Protein AF-A0A710Y2N8-F1 (afdb_monomer_lite)

pLDDT: mean 78.69, std 20.75, range [35.25, 97.56]

Organism: Salmonella typhimurium (NCBI:txid90371)

InterPro domains:
  IPR018330 RecT family [PF03837] (53-122)

Secondary structure (DSSP, 8-state):
----------------------------------HHHHTT-HHHHHHHHHHHHHHHH-SSSS-TTTTT-HHHHHHHHHHHHHHT--HHHHHHTEEEETTEEEE-HHHHHHHHHHSTT-SS---

Foldseek 3Di:
DDDDDDDDDDDDDDPPPPPPPPPPPPPPPPPLPQLVNLVVDPVSVVVLLVVLVVQLCDDPLADPVSNVPSPVLSVLSSVCSNLVHDSSVQRSQWDDDPNDIDGHPVVVQVSVVSDPPDDDHDD

Radius of gyration: 25.94 Å; chains: 1; bounding box: 36×84×41 Å

Sequence (123 aa):
MCAALKRCAYRHKGKIMENTNIVTTEQQAPNTISASNAIFNVQALGQLTAFANLMADSQVTVPAHLAGKPADCMAIVMQAMQWGMNPYAVAQKTHLVNGVLGYEAQLVNAVIASSSAIHGRFH

Structure (mmCIF, N/CA/C/O backbone):
data_AF-A0A710Y2N8-F1
#
_entry.id   AF-A0A710Y2N8-F1
#
loop_
_atom_site.group_PDB
_atom_site.id
_atom_site.type_symbol
_atom_site.label_atom_id
_atom_site.label_alt_id
_atom_site.label_comp_id
_atom_site.label_asym_id
_atom_site.label_entity_id
_atom_site.label_seq_id
_atom_site.pdbx_PDB_ins_code
_atom_site.Cartn_x
_atom_site.Cartn_y
_atom_site.Cartn_z
_atom_site.occupancy
_atom_site.B_iso_or_equiv
_atom_site.auth_seq_id
_atom_site.auth_comp_id
_atom_site.auth_asym_id
_atom_site.auth_atom_id
_atom_site.pdbx_PDB_model_num
ATOM 1 N N . MET A 1 1 ? -5.966 63.387 -23.213 1.00 36.03 1 MET A N 1
ATOM 2 C CA . MET A 1 1 ? -6.067 64.340 -22.081 1.00 36.03 1 MET A CA 1
ATOM 3 C C . MET A 1 1 ? -7.499 64.275 -21.564 1.00 36.03 1 MET A C 1
ATOM 5 O O . MET A 1 1 ? -8.399 64.639 -22.295 1.00 36.03 1 MET A O 1
ATOM 9 N N . CYS A 1 2 ? -7.772 63.473 -20.536 1.00 43.16 2 CYS A N 1
ATOM 10 C CA . CYS A 1 2 ? -7.661 63.809 -19.109 1.00 43.16 2 CYS A CA 1
ATOM 11 C C . CYS A 1 2 ? -8.789 64.745 -18.643 1.00 43.16 2 CYS A C 1
ATOM 13 O O . CYS A 1 2 ? -8.696 65.951 -18.841 1.00 43.16 2 CYS A O 1
ATOM 15 N N . ALA A 1 3 ? -9.811 64.178 -17.992 1.00 39.78 3 ALA A N 1
ATOM 16 C CA . ALA A 1 3 ? -10.635 64.876 -17.010 1.00 39.78 3 ALA A CA 1
ATOM 17 C C . ALA A 1 3 ? -11.416 63.884 -16.129 1.00 39.78 3 ALA A C 1
ATOM 19 O O . ALA A 1 3 ? -12.088 62.989 -16.623 1.00 39.78 3 ALA A O 1
ATOM 20 N N . ALA A 1 4 ? -11.367 64.164 -14.826 1.00 43.16 4 ALA A N 1
ATOM 21 C CA . ALA A 1 4 ? -12.443 63.964 -13.862 1.00 43.16 4 ALA A CA 1
ATOM 22 C C . ALA A 1 4 ? -12.824 62.532 -13.453 1.00 43.16 4 ALA A C 1
ATOM 24 O O . ALA A 1 4 ? -13.741 61.951 -14.007 1.00 43.16 4 ALA A O 1
ATOM 25 N N . LEU A 1 5 ? -12.254 62.073 -12.331 1.00 49.41 5 LEU A N 1
ATOM 26 C CA . LEU A 1 5 ? -13.016 61.447 -11.238 1.00 49.41 5 LEU A CA 1
ATOM 27 C C . LEU A 1 5 ? -12.262 61.645 -9.907 1.00 49.41 5 LEU A C 1
ATOM 29 O O . LEU A 1 5 ? -11.669 60.743 -9.325 1.00 49.41 5 LEU A O 1
ATOM 33 N N . LYS A 1 6 ? -12.288 62.893 -9.421 1.00 46.78 6 LYS A N 1
ATOM 34 C CA . LYS A 1 6 ? -12.141 63.201 -7.993 1.00 46.78 6 LYS A CA 1
ATOM 35 C C . LYS A 1 6 ? -13.416 62.754 -7.268 1.00 46.78 6 LYS A C 1
ATOM 37 O O . LYS A 1 6 ? -14.480 63.289 -7.560 1.00 46.78 6 LYS A O 1
ATOM 42 N N . ARG A 1 7 ? -13.278 61.871 -6.282 1.00 43.66 7 ARG A N 1
ATOM 43 C CA . ARG A 1 7 ? -14.059 61.780 -5.027 1.00 43.66 7 ARG A CA 1
ATOM 44 C C . ARG A 1 7 ? -13.221 60.882 -4.112 1.00 43.66 7 ARG A C 1
ATOM 46 O O . ARG A 1 7 ? -13.131 59.688 -4.331 1.00 43.66 7 ARG A O 1
ATOM 53 N N . CYS A 1 8 ? -12.320 61.429 -3.304 1.00 35.25 8 CYS A N 1
ATOM 54 C CA . CYS A 1 8 ? -12.615 62.097 -2.039 1.00 35.25 8 CYS A CA 1
ATOM 55 C C . CYS A 1 8 ? -13.465 61.210 -1.107 1.00 35.25 8 CYS A C 1
ATOM 57 O O . CYS A 1 8 ? -14.667 61.075 -1.305 1.00 35.25 8 CYS A O 1
ATOM 59 N N . ALA A 1 9 ? -12.788 60.683 -0.082 1.00 50.28 9 ALA A N 1
ATOM 60 C CA . ALA A 1 9 ? -13.307 60.349 1.243 1.00 50.28 9 ALA A CA 1
ATOM 61 C C . ALA A 1 9 ? -14.280 59.159 1.397 1.00 50.28 9 ALA A C 1
ATOM 63 O O . ALA A 1 9 ? -15.484 59.336 1.534 1.00 50.28 9 ALA A O 1
ATOM 64 N N . TYR A 1 10 ? -13.718 57.969 1.643 1.00 38.16 10 TYR A N 1
ATOM 65 C CA . TYR A 1 10 ? -14.169 57.179 2.796 1.00 38.16 10 TYR A CA 1
ATOM 66 C C . TYR A 1 10 ? -12.963 56.841 3.673 1.00 38.16 10 TYR A C 1
ATOM 68 O O . TYR A 1 10 ? -12.218 55.887 3.468 1.00 38.16 10 TYR A O 1
ATOM 76 N N . ARG A 1 11 ? -12.727 57.743 4.622 1.00 43.41 11 ARG A N 1
ATOM 77 C CA . ARG A 1 11 ? -11.765 57.633 5.709 1.00 43.41 11 ARG A CA 1
ATOM 78 C C . ARG A 1 11 ? -12.468 56.901 6.842 1.00 43.41 11 ARG A C 1
ATOM 80 O O . ARG A 1 11 ? -13.295 57.507 7.506 1.00 43.41 11 ARG A O 1
ATOM 87 N N . HIS A 1 12 ? -12.093 55.655 7.110 1.00 42.66 12 HIS A N 1
ATOM 88 C CA . HIS A 1 12 ? -12.227 55.099 8.451 1.00 42.66 12 HIS A CA 1
ATOM 89 C C . HIS A 1 12 ? -11.002 54.260 8.802 1.00 42.66 12 HIS A C 1
ATOM 91 O O . HIS A 1 12 ? -10.621 53.320 8.117 1.00 42.66 12 HIS A O 1
ATOM 97 N N . LYS A 1 13 ? -10.363 54.712 9.879 1.00 51.78 13 LYS A N 1
ATOM 98 C CA . LYS A 1 13 ? -9.213 54.140 10.561 1.00 51.78 13 LYS A CA 1
ATOM 99 C C . LYS A 1 13 ? -9.359 52.628 10.766 1.00 51.78 13 LYS A C 1
ATOM 101 O O . LYS A 1 13 ? -10.235 52.199 11.507 1.00 51.78 13 LYS A O 1
ATOM 106 N N . GLY A 1 14 ? -8.416 51.867 10.229 1.00 37.41 14 GLY A N 1
ATOM 107 C CA . GLY A 1 14 ? -8.074 50.531 10.698 1.00 37.41 14 GLY A CA 1
ATOM 108 C C . GLY A 1 14 ? -6.569 50.500 10.907 1.00 37.41 14 GLY A C 1
ATOM 109 O O . GLY A 1 14 ? -5.811 50.520 9.947 1.00 37.41 14 GLY A O 1
ATOM 110 N N . LYS A 1 15 ? -6.145 50.564 12.168 1.00 43.25 15 LYS A N 1
ATOM 111 C CA . LYS A 1 15 ? -4.759 50.400 12.608 1.00 43.25 15 LYS A CA 1
ATOM 112 C C . LYS A 1 15 ? -4.237 49.083 12.023 1.00 43.25 15 LYS A C 1
ATOM 114 O O . LYS A 1 15 ? -4.733 48.027 12.404 1.00 43.25 15 LYS A O 1
ATOM 119 N N . ILE A 1 16 ? -3.286 49.149 11.094 1.00 46.03 16 ILE A N 1
ATOM 120 C CA . ILE A 1 16 ? -2.545 47.968 10.646 1.00 46.03 16 ILE A CA 1
ATOM 121 C C . ILE A 1 16 ? -1.718 47.538 11.857 1.00 46.03 16 ILE A C 1
ATOM 123 O O . ILE A 1 16 ? -0.724 48.166 12.209 1.00 46.03 16 ILE A O 1
ATOM 127 N N . MET A 1 17 ? -2.224 46.552 12.592 1.00 50.31 17 MET A N 1
ATOM 128 C CA . MET A 1 17 ? -1.401 45.747 13.477 1.00 50.31 17 MET A CA 1
ATOM 129 C C . MET A 1 17 ? -0.568 44.877 12.547 1.00 50.31 17 MET A C 1
ATOM 131 O O . MET A 1 17 ? -1.050 43.868 12.038 1.00 50.31 17 MET A O 1
ATOM 135 N N . GLU A 1 18 ? 0.653 45.311 12.271 1.00 52.47 18 GLU A N 1
ATOM 136 C CA . GLU A 1 18 ? 1.663 44.444 11.689 1.00 52.47 18 GLU A CA 1
ATOM 137 C C . GLU A 1 18 ? 2.025 43.440 12.786 1.00 52.47 18 GLU A C 1
ATOM 139 O O . GLU A 1 18 ? 2.797 43.723 13.699 1.00 52.47 18 GLU A O 1
ATOM 144 N N . ASN A 1 19 ? 1.316 42.309 12.798 1.00 58.53 19 ASN A N 1
ATOM 145 C CA . ASN A 1 19 ? 1.641 41.222 13.699 1.00 58.53 19 ASN A CA 1
ATOM 146 C C . ASN A 1 19 ? 2.844 40.499 13.106 1.00 58.53 19 ASN A C 1
ATOM 148 O O . ASN A 1 19 ? 2.705 39.615 12.259 1.00 58.53 19 ASN A O 1
ATOM 152 N N . THR A 1 20 ? 4.023 40.920 13.544 1.00 58.78 20 THR A N 1
ATOM 153 C CA . THR A 1 20 ? 5.300 40.263 13.296 1.00 58.78 20 THR A CA 1
ATOM 154 C C . THR A 1 20 ? 5.343 38.939 14.061 1.00 58.78 20 THR A C 1
ATOM 156 O O . THR A 1 20 ? 6.114 38.766 14.998 1.00 58.78 20 THR A O 1
ATOM 159 N N . ASN A 1 21 ? 4.509 37.979 13.660 1.00 51.88 21 ASN A N 1
ATOM 160 C CA . ASN A 1 21 ? 4.736 36.577 13.970 1.00 51.88 21 ASN A CA 1
ATOM 161 C C . ASN A 1 21 ? 5.749 36.057 12.956 1.00 51.88 21 ASN A C 1
ATOM 163 O O . ASN A 1 21 ? 5.410 35.443 11.945 1.00 51.88 21 ASN A O 1
ATOM 167 N N . ILE A 1 22 ? 7.018 36.335 13.253 1.00 55.34 22 ILE A N 1
ATOM 168 C CA . ILE A 1 22 ? 8.130 35.520 12.782 1.00 55.34 22 ILE A CA 1
ATOM 169 C C . ILE A 1 22 ? 7.908 34.149 13.420 1.00 55.34 22 ILE A C 1
ATOM 171 O O . ILE A 1 22 ? 8.365 33.867 14.525 1.00 55.34 22 ILE A O 1
ATOM 175 N N . VAL A 1 23 ? 7.131 33.302 12.747 1.00 56.75 23 VAL A N 1
ATOM 176 C CA . VAL A 1 23 ? 7.271 31.867 12.929 1.00 56.75 23 VAL A CA 1
ATOM 177 C C . VAL A 1 23 ? 8.601 31.559 12.273 1.00 56.75 23 VAL A C 1
ATOM 179 O O . VAL A 1 23 ? 8.704 31.500 11.049 1.00 56.75 23 VAL A O 1
ATOM 182 N N . THR A 1 24 ? 9.636 31.435 13.096 1.00 49.62 24 THR A N 1
ATOM 183 C CA . THR A 1 24 ? 10.850 30.721 12.732 1.00 49.62 24 THR A CA 1
ATOM 184 C C . THR A 1 24 ? 10.418 29.294 12.427 1.00 49.62 24 THR A C 1
ATOM 186 O O . THR A 1 24 ? 10.458 28.414 13.281 1.00 49.62 24 THR A O 1
ATOM 189 N N . THR A 1 25 ? 9.926 29.056 11.214 1.00 50.81 25 THR A N 1
ATOM 190 C CA . THR A 1 25 ? 10.021 27.734 10.630 1.00 50.81 25 THR A CA 1
ATOM 191 C C . THR A 1 25 ? 11.511 27.542 10.448 1.00 50.81 25 THR A C 1
ATOM 193 O O . THR A 1 25 ? 12.095 28.018 9.473 1.00 50.81 25 THR A O 1
ATOM 196 N N . GLU A 1 26 ? 12.146 26.901 11.427 1.00 51.97 26 GLU A N 1
ATOM 197 C CA . GLU A 1 26 ? 13.294 26.076 11.112 1.00 51.97 26 GLU A CA 1
ATOM 198 C C . GLU A 1 26 ? 12.879 25.294 9.874 1.00 51.97 26 GLU A C 1
ATOM 200 O O . GLU A 1 26 ? 11.888 24.557 9.870 1.00 51.97 26 GLU A O 1
ATOM 205 N N . GLN A 1 27 ? 13.555 25.593 8.774 1.00 48.62 27 GLN A N 1
ATOM 206 C CA . GLN A 1 27 ? 13.437 24.858 7.541 1.00 48.62 27 GLN A CA 1
ATOM 207 C C . GLN A 1 27 ? 14.044 23.492 7.835 1.00 48.62 27 GLN A C 1
ATOM 209 O O . GLN A 1 27 ? 15.195 23.221 7.506 1.00 48.62 27 GLN A O 1
ATOM 214 N N . GLN A 1 28 ? 13.281 22.656 8.542 1.00 45.81 28 GLN A N 1
ATOM 215 C CA . GLN A 1 28 ? 13.551 21.246 8.664 1.00 45.81 28 GLN A CA 1
ATOM 216 C C . GLN A 1 28 ? 13.457 20.751 7.226 1.00 45.81 28 GLN A C 1
ATOM 218 O O . GLN A 1 28 ? 12.364 20.590 6.675 1.00 45.81 28 GLN A O 1
ATOM 223 N N . ALA A 1 29 ? 14.622 20.624 6.585 1.00 40.62 29 ALA A N 1
ATOM 224 C CA . ALA A 1 29 ? 14.771 19.925 5.322 1.00 40.62 29 ALA A CA 1
ATOM 225 C C . ALA A 1 29 ? 13.901 18.666 5.397 1.00 40.62 29 ALA A C 1
ATOM 227 O O . ALA A 1 29 ? 13.847 18.076 6.481 1.00 40.62 29 ALA A O 1
ATOM 228 N N . PRO A 1 30 ? 13.183 18.281 4.326 1.00 45.31 30 PRO A N 1
ATOM 229 C CA . PRO A 1 30 ? 12.314 17.116 4.369 1.00 45.31 30 PRO A CA 1
ATOM 230 C C . PRO A 1 30 ? 13.124 15.964 4.953 1.00 45.31 30 PRO A C 1
ATOM 232 O O . PRO A 1 30 ? 14.066 15.495 4.317 1.00 45.31 30 PRO A O 1
ATOM 235 N N . ASN A 1 31 ? 12.823 15.593 6.204 1.00 54.62 31 ASN A N 1
ATOM 236 C CA . ASN A 1 31 ? 13.466 14.470 6.855 1.00 54.62 31 ASN A CA 1
ATOM 237 C C . ASN A 1 31 ? 13.044 13.300 5.978 1.00 54.62 31 ASN A C 1
ATOM 239 O O . ASN A 1 31 ? 11.889 12.878 6.026 1.00 54.62 31 ASN A O 1
ATOM 243 N N . THR A 1 32 ? 13.922 12.845 5.093 1.00 56.19 32 THR A N 1
ATOM 244 C CA . THR A 1 32 ? 13.712 11.620 4.345 1.00 56.19 32 THR A CA 1
ATOM 245 C C . THR A 1 32 ? 13.720 10.522 5.393 1.00 56.19 32 THR A C 1
ATOM 247 O O . THR A 1 32 ? 14.766 10.048 5.832 1.00 56.19 32 THR A O 1
ATOM 250 N N . ILE A 1 33 ? 12.529 10.200 5.903 1.00 62.09 33 ILE A N 1
ATOM 251 C CA . ILE A 1 33 ? 12.341 9.134 6.872 1.00 62.09 33 ILE A CA 1
ATOM 252 C C . ILE A 1 33 ? 12.608 7.839 6.107 1.00 62.09 33 ILE A C 1
ATOM 254 O O . ILE A 1 33 ? 11.715 7.259 5.496 1.00 62.09 33 ILE A O 1
ATOM 258 N N . SER A 1 34 ? 13.864 7.401 6.097 1.00 65.81 34 SER A N 1
ATOM 259 C CA . SER A 1 34 ? 14.213 6.067 5.628 1.00 65.81 34 SER A CA 1
ATOM 260 C C . SER A 1 34 ? 13.551 5.051 6.553 1.00 65.81 34 SER A C 1
ATOM 262 O O . SER A 1 34 ? 13.638 5.192 7.776 1.00 65.81 34 SER A O 1
ATOM 264 N N . ALA A 1 35 ? 12.922 4.017 5.984 1.00 64.56 35 ALA A N 1
ATOM 265 C CA . ALA A 1 35 ? 12.254 2.952 6.743 1.00 64.56 35 ALA A CA 1
ATOM 266 C C . ALA A 1 35 ? 13.145 2.407 7.874 1.00 64.56 35 ALA A C 1
ATOM 268 O O . ALA A 1 35 ? 12.697 2.243 9.005 1.00 64.56 35 ALA A O 1
ATOM 269 N N . SER A 1 36 ? 14.440 2.237 7.589 1.00 65.25 36 SER A N 1
ATOM 270 C CA . SER A 1 36 ? 15.441 1.728 8.530 1.00 65.25 36 SER A CA 1
ATOM 271 C C . SER A 1 36 ? 15.681 2.641 9.741 1.00 65.25 36 SER A C 1
ATOM 273 O O . SER A 1 36 ? 15.929 2.140 10.829 1.00 65.25 36 SER A O 1
ATOM 275 N N . ASN A 1 37 ? 15.571 3.965 9.590 1.00 65.06 37 ASN A N 1
ATOM 276 C CA . ASN A 1 37 ? 15.766 4.923 10.689 1.00 65.06 37 ASN A CA 1
ATOM 277 C C . ASN A 1 37 ? 14.471 5.190 11.464 1.00 65.06 37 ASN A C 1
ATOM 279 O O . ASN A 1 37 ? 14.508 5.578 12.630 1.00 65.06 37 ASN A O 1
ATOM 283 N N . ALA A 1 38 ? 13.322 4.975 10.822 1.00 67.44 38 ALA A N 1
ATOM 284 C CA . ALA A 1 38 ? 12.016 5.207 11.421 1.00 67.44 38 ALA A CA 1
ATOM 285 C C . ALA A 1 38 ? 11.695 4.216 12.545 1.00 67.44 38 ALA A C 1
ATOM 287 O O . ALA A 1 38 ? 11.087 4.592 13.540 1.00 67.44 38 ALA A O 1
ATOM 288 N N . ILE A 1 39 ? 12.133 2.961 12.398 1.00 69.75 39 ILE A N 1
ATOM 289 C CA . ILE A 1 39 ? 11.862 1.882 13.361 1.00 69.75 39 ILE A CA 1
ATOM 290 C C . ILE A 1 39 ? 12.523 2.161 14.716 1.00 69.75 39 ILE A C 1
ATOM 292 O O . ILE A 1 39 ? 11.947 1.865 15.759 1.00 69.75 39 ILE A O 1
ATOM 296 N N . PHE A 1 40 ? 13.712 2.766 14.712 1.00 75.50 40 PHE A N 1
ATOM 297 C CA . PHE A 1 40 ? 14.473 3.058 15.931 1.00 75.50 40 PHE A CA 1
ATOM 298 C C . PHE A 1 40 ? 14.189 4.450 16.510 1.00 75.50 40 PHE A C 1
ATOM 300 O O . PHE A 1 40 ? 14.728 4.806 17.556 1.00 75.50 40 PHE A O 1
ATOM 307 N N . ASN A 1 41 ? 13.336 5.240 15.855 1.00 82.50 41 ASN A N 1
ATOM 308 C CA . ASN A 1 41 ? 12.951 6.569 16.304 1.00 82.50 41 ASN A CA 1
ATOM 309 C C . ASN A 1 41 ? 11.470 6.570 16.701 1.00 82.50 41 ASN A C 1
ATOM 311 O O . ASN A 1 41 ? 10.585 6.542 15.850 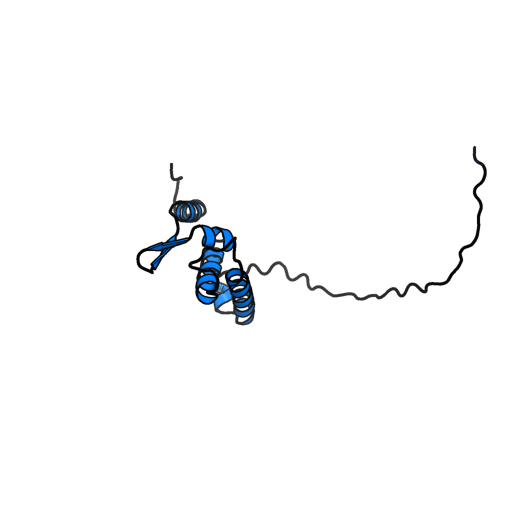1.00 82.50 41 ASN A O 1
ATOM 315 N N . VAL A 1 42 ? 11.201 6.664 18.006 1.00 81.00 42 VAL A N 1
ATOM 316 C CA . VAL A 1 42 ? 9.837 6.637 18.567 1.00 81.00 42 VAL A CA 1
ATOM 317 C C . VAL A 1 42 ? 8.940 7.729 17.971 1.00 81.00 42 VAL A C 1
ATOM 319 O O . VAL A 1 42 ? 7.762 7.486 17.718 1.00 81.00 42 VAL A O 1
ATOM 322 N N . GLN A 1 43 ? 9.491 8.911 17.683 1.00 85.94 43 GLN A N 1
ATOM 323 C CA . GLN A 1 43 ? 8.731 10.003 17.075 1.00 85.94 43 GLN A CA 1
ATOM 324 C C . GLN A 1 43 ? 8.346 9.679 15.629 1.00 85.94 43 GLN A C 1
ATOM 326 O O . GLN A 1 43 ? 7.204 9.900 15.226 1.00 85.94 43 GLN A O 1
ATOM 331 N N . ALA A 1 44 ? 9.277 9.125 14.850 1.00 84.00 44 ALA A N 1
ATOM 332 C CA . ALA A 1 44 ? 8.993 8.690 13.486 1.00 84.00 44 ALA A CA 1
ATOM 333 C C . ALA A 1 44 ? 7.972 7.543 13.476 1.00 84.00 44 ALA A C 1
ATOM 335 O O . ALA A 1 44 ? 7.018 7.577 12.700 1.00 84.00 44 ALA A O 1
ATOM 336 N N . LEU A 1 45 ? 8.110 6.580 14.389 1.00 87.88 45 LEU A N 1
ATOM 337 C CA . LEU A 1 45 ? 7.173 5.471 14.542 1.00 87.88 45 LEU A CA 1
ATOM 338 C C . LEU A 1 45 ? 5.751 5.950 14.873 1.00 87.88 45 LEU A C 1
ATOM 340 O O . LEU A 1 45 ? 4.786 5.410 14.332 1.00 87.88 45 LEU A O 1
ATOM 344 N N . GLY A 1 46 ? 5.606 6.990 15.700 1.00 91.62 46 GLY A N 1
ATOM 345 C CA . GLY A 1 46 ? 4.309 7.608 15.985 1.00 91.62 46 GLY A CA 1
ATOM 346 C C . GLY A 1 46 ? 3.645 8.196 14.735 1.00 91.62 46 GLY A C 1
ATOM 347 O O . GLY A 1 46 ? 2.460 7.962 14.500 1.00 91.62 46 GLY A O 1
ATOM 348 N N . GLN A 1 47 ? 4.414 8.887 13.886 1.00 91.31 47 GLN A N 1
ATOM 349 C CA . GLN A 1 47 ? 3.908 9.427 12.615 1.00 91.31 47 GLN A CA 1
ATOM 350 C C . GLN A 1 47 ? 3.499 8.313 11.644 1.00 91.31 47 GLN A C 1
ATOM 352 O O . GLN A 1 47 ? 2.443 8.393 11.017 1.00 91.31 47 GLN A O 1
ATOM 357 N N . LEU A 1 48 ? 4.298 7.245 11.557 1.00 91.44 48 LEU A N 1
ATOM 358 C CA . LEU A 1 48 ? 3.968 6.086 10.728 1.00 91.44 48 LEU A CA 1
ATOM 359 C C . LEU A 1 48 ? 2.712 5.366 11.222 1.00 91.44 48 LEU A C 1
ATOM 361 O O . LEU A 1 48 ? 1.870 4.987 10.414 1.00 91.44 48 LEU A O 1
ATOM 365 N N . THR A 1 49 ? 2.544 5.249 12.538 1.00 93.94 49 THR A N 1
ATOM 366 C CA . THR A 1 49 ? 1.343 4.659 13.143 1.00 93.94 49 THR A CA 1
ATOM 367 C C . THR A 1 49 ? 0.098 5.490 12.820 1.00 93.94 49 THR A C 1
ATOM 369 O O . THR A 1 49 ? -0.923 4.938 12.417 1.00 93.94 49 THR A O 1
ATOM 372 N N . ALA A 1 50 ? 0.176 6.822 12.926 1.00 95.56 50 ALA A N 1
ATOM 373 C CA . ALA A 1 50 ? -0.927 7.707 12.547 1.00 95.56 50 ALA A CA 1
ATOM 374 C C . ALA A 1 50 ? -1.279 7.583 11.055 1.00 95.56 50 ALA A C 1
ATOM 376 O O . ALA A 1 50 ? -2.454 7.509 10.695 1.00 95.56 50 ALA A O 1
ATOM 377 N N . PHE A 1 51 ? -0.267 7.501 10.191 1.00 95.25 51 PHE A N 1
ATOM 378 C CA . PHE A 1 51 ? -0.468 7.304 8.760 1.00 95.25 51 PHE A CA 1
ATOM 379 C C . PHE A 1 51 ? -1.086 5.933 8.435 1.00 95.25 51 PHE A C 1
ATOM 381 O O . PHE A 1 51 ? -1.978 5.845 7.594 1.00 95.25 51 PHE A O 1
ATOM 388 N N . ALA A 1 52 ? -0.671 4.870 9.125 1.00 97.00 52 ALA A N 1
ATOM 389 C CA . ALA A 1 52 ? -1.248 3.538 8.972 1.00 97.00 52 ALA A CA 1
ATOM 390 C C . ALA A 1 52 ? -2.724 3.479 9.402 1.00 97.00 52 ALA A C 1
ATOM 392 O O . ALA A 1 52 ? -3.526 2.837 8.724 1.00 97.00 52 ALA A O 1
ATOM 393 N N . ASN A 1 53 ? -3.096 4.187 10.475 1.00 97.31 53 ASN A N 1
ATOM 394 C CA . ASN A 1 53 ? -4.497 4.344 10.880 1.00 97.31 53 ASN A CA 1
ATOM 395 C C . ASN A 1 53 ? -5.312 5.049 9.791 1.00 97.31 53 ASN A C 1
ATOM 397 O O . ASN A 1 53 ? -6.336 4.527 9.361 1.00 97.31 53 ASN A O 1
ATOM 401 N N . LEU A 1 54 ? -4.804 6.169 9.267 1.00 97.00 54 LEU A N 1
ATOM 402 C CA . LEU A 1 54 ? -5.448 6.885 8.164 1.00 97.00 54 LEU A CA 1
ATOM 403 C C . LEU A 1 54 ? -5.630 5.991 6.928 1.00 97.00 54 LEU A C 1
ATOM 405 O O . LEU A 1 54 ? -6.660 6.036 6.260 1.00 97.00 54 LEU A O 1
ATOM 409 N N . MET A 1 55 ? -4.628 5.170 6.620 1.00 97.25 55 MET A N 1
ATOM 410 C CA . MET A 1 55 ? -4.701 4.225 5.515 1.00 97.25 55 MET A CA 1
ATOM 411 C C . MET A 1 55 ? -5.767 3.147 5.765 1.00 97.25 55 MET A C 1
ATOM 413 O O . MET A 1 55 ? -6.517 2.822 4.849 1.00 97.25 55 MET A O 1
ATOM 417 N N . ALA A 1 56 ? -5.889 2.633 6.991 1.00 97.56 56 ALA A N 1
ATOM 418 C CA . ALA A 1 56 ? -6.932 1.674 7.358 1.00 97.56 56 ALA A CA 1
ATOM 419 C C . ALA A 1 56 ? -8.355 2.261 7.300 1.00 97.56 56 ALA A C 1
ATOM 421 O O . ALA A 1 56 ? -9.293 1.514 7.021 1.00 97.56 56 ALA A O 1
ATOM 422 N N . ASP A 1 57 ? -8.520 3.570 7.505 1.00 97.25 57 ASP A N 1
ATOM 423 C CA . ASP A 1 57 ? -9.817 4.249 7.382 1.00 97.25 57 ASP A CA 1
ATOM 424 C C . ASP A 1 57 ? -10.283 4.393 5.920 1.00 97.25 57 ASP A C 1
ATOM 426 O O . ASP A 1 57 ? -11.478 4.571 5.655 1.00 97.25 57 ASP A O 1
ATOM 430 N N . SER A 1 58 ? -9.368 4.288 4.948 1.00 93.44 58 SER A N 1
ATOM 431 C CA . SER A 1 58 ? -9.717 4.387 3.530 1.00 93.44 58 SER A CA 1
ATOM 432 C C . SER A 1 58 ? -10.570 3.205 3.067 1.00 93.44 58 SER A C 1
ATOM 434 O O . SER A 1 58 ? -10.188 2.046 3.203 1.00 93.44 58 SER A O 1
ATOM 436 N N . GLN A 1 59 ? 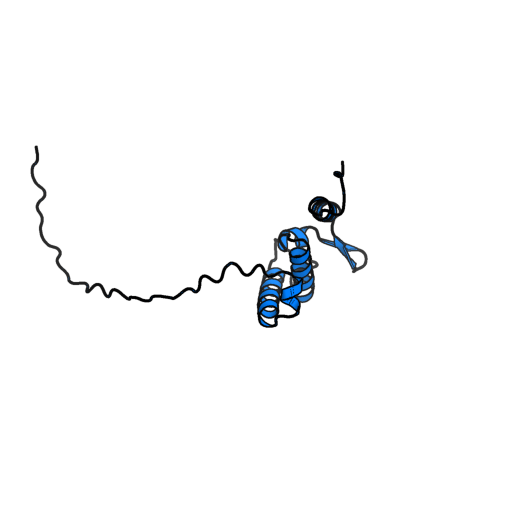-11.711 3.513 2.448 1.00 89.31 59 GLN A N 1
ATOM 437 C CA . GLN A 1 59 ? -12.677 2.512 1.979 1.00 89.31 59 GLN A CA 1
ATOM 438 C C . GLN A 1 59 ? -12.527 2.149 0.497 1.00 89.31 59 GLN A C 1
ATOM 440 O O . GLN A 1 59 ? -12.926 1.068 0.081 1.00 89.31 59 GLN A O 1
ATOM 445 N N . VAL A 1 60 ? -11.998 3.064 -0.320 1.00 93.00 60 VAL A N 1
ATOM 446 C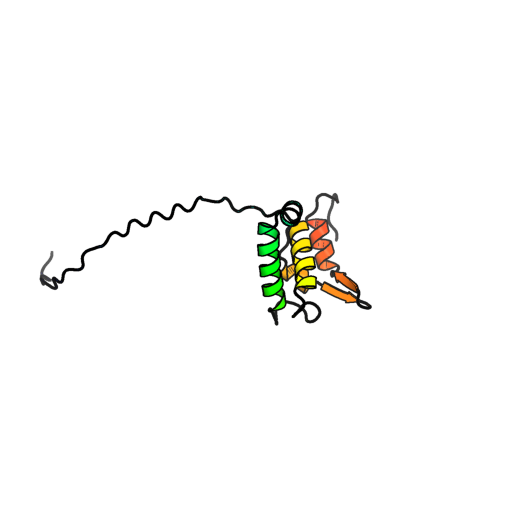 CA . VAL A 1 60 ? -11.976 2.903 -1.788 1.00 93.00 60 VAL A CA 1
ATOM 447 C C . VAL A 1 60 ? -10.571 2.631 -2.303 1.00 93.00 60 VAL A C 1
ATOM 449 O O . VAL A 1 60 ? -10.388 1.846 -3.229 1.00 93.00 60 VAL A O 1
ATOM 452 N N . THR A 1 61 ? -9.561 3.289 -1.731 1.00 93.75 61 THR A N 1
ATOM 453 C CA . THR A 1 61 ? -8.186 3.189 -2.239 1.00 93.75 61 THR A CA 1
ATOM 454 C C . THR A 1 61 ? -7.403 2.038 -1.623 1.00 93.75 61 THR A C 1
ATOM 456 O O . THR A 1 61 ? -6.346 1.701 -2.152 1.00 93.75 61 THR A O 1
ATOM 459 N N . VAL A 1 62 ? -7.905 1.447 -0.537 1.00 96.75 62 VAL A N 1
ATOM 460 C CA . VAL A 1 62 ? -7.290 0.335 0.192 1.00 96.75 62 VAL A CA 1
ATOM 461 C C . VAL A 1 62 ? -8.196 -0.891 0.064 1.00 96.75 62 VAL A C 1
ATOM 463 O O . VAL A 1 62 ? -9.410 -0.767 0.217 1.00 96.75 62 VAL A O 1
ATOM 466 N N . PRO A 1 63 ? -7.648 -2.074 -0.260 1.00 96.06 63 PRO A N 1
ATOM 467 C CA . PRO A 1 63 ? -8.456 -3.267 -0.472 1.00 96.06 63 PRO A CA 1
ATOM 468 C C . PRO A 1 63 ? -9.063 -3.794 0.836 1.00 96.06 63 PRO A C 1
ATOM 470 O O . PRO A 1 63 ? -8.532 -3.582 1.927 1.00 96.06 63 PRO A O 1
ATOM 473 N N . ALA A 1 64 ? -10.156 -4.553 0.717 1.00 95.56 64 ALA A N 1
ATOM 474 C CA . ALA A 1 64 ? -10.950 -5.033 1.851 1.00 95.56 64 ALA A CA 1
ATOM 475 C C . ALA A 1 64 ? -10.157 -5.859 2.880 1.00 95.56 64 ALA A C 1
ATOM 477 O O . ALA A 1 64 ? -10.508 -5.884 4.056 1.00 95.56 64 ALA A O 1
ATOM 478 N N . HIS A 1 65 ? -9.078 -6.534 2.469 1.00 95.44 65 HIS A N 1
ATOM 479 C CA . HIS A 1 65 ? -8.241 -7.292 3.399 1.00 95.44 65 HIS A CA 1
ATOM 480 C C . HIS A 1 65 ? -7.332 -6.424 4.276 1.00 95.44 65 HIS A C 1
ATOM 482 O O . HIS A 1 65 ? -6.817 -6.960 5.255 1.00 95.44 65 HIS A O 1
ATOM 488 N N . LEU A 1 66 ? -7.172 -5.134 3.961 1.00 96.81 66 LEU A N 1
ATOM 489 C CA . LEU A 1 66 ? -6.399 -4.144 4.725 1.00 96.81 66 LEU A CA 1
ATOM 490 C C . LEU A 1 6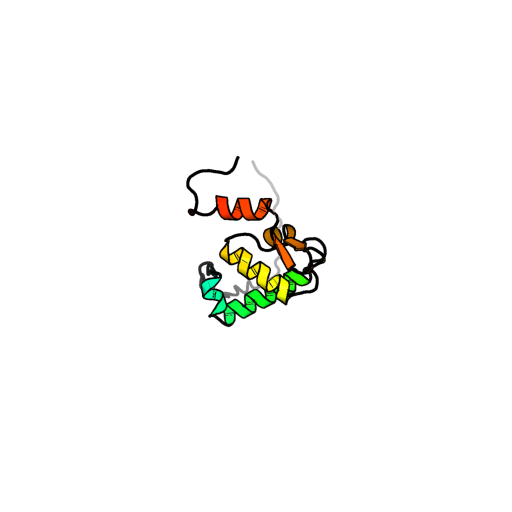6 ? -7.285 -3.070 5.386 1.00 96.81 66 LEU A C 1
ATOM 492 O O . LEU A 1 66 ? -6.902 -2.504 6.409 1.00 96.81 66 LEU A O 1
ATOM 496 N N . ALA A 1 67 ? -8.468 -2.790 4.832 1.00 96.62 67 ALA A N 1
ATOM 497 C CA . ALA A 1 67 ? -9.404 -1.818 5.397 1.00 96.62 67 ALA A CA 1
ATOM 498 C C . ALA A 1 67 ? -9.789 -2.183 6.845 1.00 96.62 67 ALA A C 1
ATOM 500 O O . ALA A 1 67 ? -10.096 -3.336 7.156 1.00 96.62 67 ALA A O 1
ATOM 501 N N . GLY A 1 68 ? -9.738 -1.201 7.747 1.00 96.75 68 GLY A N 1
ATOM 502 C CA . GLY A 1 68 ? -9.975 -1.387 9.181 1.00 96.75 68 GLY A CA 1
ATOM 503 C C . GLY A 1 68 ? -8.875 -2.151 9.931 1.00 96.75 68 GLY A C 1
ATOM 504 O O . GLY A 1 68 ? -9.056 -2.466 11.106 1.00 96.75 68 GLY A O 1
ATOM 505 N N . LYS A 1 69 ? -7.735 -2.455 9.290 1.00 96.75 69 LYS A N 1
ATOM 506 C CA . LYS A 1 69 ? -6.615 -3.194 9.895 1.00 96.75 69 LYS A CA 1
ATOM 507 C C . LYS A 1 69 ? -5.341 -2.345 9.933 1.00 96.75 69 LYS A C 1
ATOM 509 O O . LYS A 1 69 ? -4.443 -2.525 9.110 1.00 96.75 69 LYS A O 1
ATOM 514 N N . PRO A 1 70 ? -5.211 -1.430 10.908 1.00 96.88 70 PRO A N 1
ATOM 515 C CA . PRO A 1 70 ? -4.080 -0.504 10.970 1.00 96.88 70 PRO A CA 1
ATOM 516 C C . PRO A 1 70 ? -2.722 -1.197 11.119 1.00 96.88 70 PRO A C 1
ATOM 518 O O . PRO A 1 70 ? -1.735 -0.712 10.574 1.00 96.88 70 PRO A O 1
ATOM 521 N N . ALA A 1 71 ? -2.659 -2.348 11.795 1.00 95.56 71 ALA A N 1
ATOM 522 C CA . ALA A 1 71 ? -1.422 -3.119 11.924 1.00 95.56 71 ALA A CA 1
ATOM 523 C C . ALA A 1 71 ? -0.933 -3.674 10.571 1.00 95.56 71 ALA A C 1
ATOM 525 O O . ALA A 1 71 ? 0.248 -3.552 10.247 1.00 95.56 71 ALA A O 1
ATOM 526 N N . ASP A 1 72 ? -1.842 -4.210 9.752 1.00 96.31 72 ASP A N 1
ATOM 527 C CA . ASP A 1 72 ? -1.507 -4.714 8.415 1.00 96.31 72 ASP A CA 1
ATOM 528 C C . ASP A 1 72 ? -1.154 -3.553 7.469 1.00 96.31 72 ASP A C 1
ATOM 530 O O . ASP A 1 72 ? -0.178 -3.626 6.719 1.00 96.31 72 ASP A O 1
ATOM 534 N N . CYS A 1 73 ? -1.881 -2.431 7.553 1.00 96.94 73 CYS A N 1
ATOM 535 C CA . CYS A 1 73 ? -1.534 -1.202 6.834 1.00 96.94 73 CYS A CA 1
ATOM 536 C C . CYS A 1 73 ? -0.140 -0.690 7.220 1.00 96.94 73 CYS A C 1
ATOM 538 O O . CYS A 1 73 ? 0.620 -0.291 6.343 1.00 96.94 73 CYS A O 1
ATOM 540 N N . MET A 1 74 ? 0.235 -0.743 8.501 1.00 95.75 74 MET A N 1
ATOM 541 C CA . MET A 1 74 ? 1.564 -0.334 8.963 1.00 95.75 74 MET A CA 1
ATOM 542 C C . MET A 1 74 ? 2.671 -1.179 8.322 1.00 95.75 74 MET A C 1
ATOM 544 O O . MET A 1 74 ? 3.675 -0.629 7.865 1.00 95.75 74 MET A O 1
ATOM 548 N N . ALA A 1 75 ? 2.471 -2.495 8.207 1.00 94.81 75 ALA A N 1
ATOM 549 C CA . ALA A 1 75 ? 3.414 -3.371 7.513 1.00 94.81 75 ALA A CA 1
ATOM 550 C C . ALA A 1 75 ? 3.590 -2.964 6.038 1.00 94.81 75 ALA A C 1
ATOM 552 O O . ALA A 1 75 ? 4.719 -2.878 5.550 1.00 94.81 75 ALA A O 1
ATOM 553 N N . ILE A 1 76 ? 2.494 -2.630 5.345 1.00 96.38 76 ILE A N 1
ATOM 554 C CA . ILE A 1 76 ? 2.539 -2.129 3.964 1.00 96.38 76 ILE A CA 1
ATOM 555 C C . ILE A 1 76 ? 3.257 -0.784 3.861 1.00 96.38 76 ILE A C 1
ATOM 557 O O . ILE A 1 76 ? 4.067 -0.595 2.955 1.00 96.38 76 ILE A O 1
ATOM 561 N N . VAL A 1 77 ? 2.997 0.142 4.783 1.00 95.50 77 VAL A N 1
ATOM 562 C CA . VAL A 1 77 ? 3.653 1.456 4.813 1.00 95.50 77 VAL A CA 1
ATOM 563 C C . VAL A 1 77 ? 5.161 1.294 4.944 1.00 95.50 77 VAL A C 1
ATOM 565 O O . VAL A 1 77 ? 5.912 1.839 4.137 1.00 95.50 77 VAL A O 1
ATOM 568 N N . MET A 1 78 ? 5.608 0.489 5.906 1.00 93.31 78 MET A N 1
ATOM 569 C CA . MET A 1 78 ? 7.029 0.226 6.110 1.00 93.31 78 MET A CA 1
ATOM 570 C C . MET A 1 78 ? 7.668 -0.449 4.891 1.00 93.31 78 MET A C 1
ATOM 572 O O . MET A 1 78 ? 8.768 -0.067 4.484 1.00 93.31 78 MET A O 1
ATOM 576 N N . GLN A 1 79 ? 6.971 -1.402 4.266 1.00 94.44 79 GLN A N 1
ATOM 577 C CA . GLN A 1 79 ? 7.455 -2.069 3.059 1.00 94.44 79 GLN A CA 1
ATOM 578 C C . GLN A 1 79 ? 7.584 -1.097 1.880 1.00 94.44 79 GLN A C 1
ATOM 580 O O . GLN A 1 79 ? 8.603 -1.093 1.186 1.00 94.44 79 GLN A O 1
ATOM 585 N N . ALA A 1 80 ? 6.577 -0.249 1.673 1.00 94.56 80 ALA A N 1
ATOM 586 C CA . ALA A 1 80 ? 6.567 0.751 0.615 1.00 94.56 80 ALA A CA 1
ATOM 587 C C . ALA A 1 80 ? 7.704 1.760 0.793 1.00 94.56 80 ALA A C 1
ATOM 589 O O . ALA A 1 80 ? 8.410 2.060 -0.165 1.00 94.56 80 ALA A O 1
ATOM 590 N N . MET A 1 81 ? 7.949 2.211 2.026 1.00 92.12 81 MET A N 1
ATOM 591 C CA . MET A 1 81 ? 9.086 3.074 2.341 1.00 92.12 81 MET A CA 1
ATOM 592 C C . MET A 1 81 ? 10.423 2.397 2.036 1.00 92.12 81 MET A C 1
ATOM 594 O O . MET A 1 81 ? 11.324 3.043 1.508 1.00 92.12 81 MET A O 1
ATOM 598 N N . GLN A 1 82 ? 10.558 1.101 2.332 1.00 90.88 82 GLN A N 1
ATOM 599 C CA . GLN A 1 82 ? 11.780 0.354 2.036 1.00 90.88 82 GLN A CA 1
ATOM 600 C C . GLN A 1 82 ? 12.023 0.204 0.526 1.00 90.88 82 GLN A C 1
ATOM 602 O O . GLN A 1 82 ? 13.178 0.170 0.099 1.00 90.88 82 GLN A O 1
ATOM 607 N N . TRP A 1 83 ? 10.958 0.145 -0.276 1.00 92.88 83 TRP A N 1
ATOM 608 C CA . TRP A 1 83 ? 11.022 0.146 -1.742 1.00 92.88 83 TRP A CA 1
ATOM 609 C C . TRP A 1 83 ? 11.043 1.550 -2.363 1.00 92.88 83 TRP A C 1
ATOM 611 O O . TRP A 1 83 ? 11.176 1.669 -3.576 1.00 92.88 83 TRP A O 1
ATOM 621 N N . GLY A 1 84 ? 10.900 2.616 -1.570 1.00 91.44 84 GLY A N 1
ATOM 622 C CA . GLY A 1 84 ? 10.772 3.981 -2.087 1.00 91.44 84 GLY A CA 1
ATOM 623 C C . GLY A 1 84 ? 9.500 4.210 -2.916 1.00 91.44 84 GLY A C 1
ATOM 624 O O . GLY A 1 84 ? 9.492 5.048 -3.814 1.00 91.44 84 GLY A O 1
ATOM 625 N N . MET A 1 85 ? 8.430 3.461 -2.645 1.00 94.19 85 MET A N 1
ATOM 626 C CA . MET A 1 85 ? 7.162 3.507 -3.378 1.00 94.19 85 MET A CA 1
ATOM 627 C C . MET A 1 85 ? 6.036 4.147 -2.557 1.00 94.19 85 MET A C 1
ATOM 629 O O . MET A 1 85 ? 6.093 4.232 -1.332 1.00 94.19 85 MET A O 1
ATOM 633 N N . ASN A 1 86 ? 4.966 4.570 -3.240 1.00 94.75 86 ASN A N 1
ATOM 634 C CA . ASN A 1 86 ? 3.764 5.072 -2.578 1.00 94.75 86 ASN A CA 1
ATOM 635 C C . ASN A 1 86 ? 3.017 3.920 -1.861 1.00 94.75 86 ASN A C 1
ATOM 637 O O . ASN A 1 86 ? 2.674 2.931 -2.515 1.00 94.75 86 ASN A O 1
ATOM 641 N N . PRO A 1 87 ? 2.698 4.050 -0.560 1.00 95.75 87 PRO A N 1
ATOM 642 C CA . PRO A 1 87 ? 2.050 2.994 0.220 1.00 95.75 87 PRO A CA 1
ATOM 643 C C . PRO A 1 87 ? 0.652 2.613 -0.280 1.00 95.75 87 PRO A C 1
ATOM 645 O O . PRO A 1 87 ? 0.311 1.435 -0.260 1.00 95.75 87 PRO A O 1
ATOM 648 N N . TYR A 1 88 ? -0.132 3.556 -0.811 1.00 97.00 88 TYR A N 1
ATOM 649 C CA . TYR A 1 88 ? -1.432 3.238 -1.410 1.00 97.00 88 TYR A CA 1
ATOM 650 C C . TYR A 1 88 ? -1.280 2.441 -2.710 1.00 97.00 88 TYR A C 1
ATOM 652 O O . TYR A 1 88 ? -2.040 1.506 -2.946 1.00 97.00 88 TYR A O 1
ATOM 660 N N . ALA A 1 89 ? -0.275 2.760 -3.532 1.00 96.31 89 ALA A N 1
ATOM 661 C CA . ALA A 1 89 ? -0.011 2.019 -4.767 1.00 96.31 89 ALA A CA 1
ATOM 662 C C . ALA A 1 89 ? 0.455 0.582 -4.479 1.00 96.31 89 ALA A C 1
ATOM 664 O O . ALA A 1 89 ? 0.019 -0.355 -5.146 1.00 96.31 89 ALA A O 1
ATOM 665 N N . VAL A 1 90 ? 1.298 0.404 -3.456 1.00 97.12 90 VAL A N 1
ATOM 666 C CA . VAL A 1 90 ? 1.701 -0.920 -2.961 1.00 97.12 90 VAL A CA 1
ATOM 667 C C . VAL A 1 90 ? 0.479 -1.685 -2.452 1.00 97.12 90 VAL A C 1
ATOM 669 O O . VAL A 1 90 ? 0.259 -2.816 -2.875 1.00 97.12 90 VAL A O 1
ATOM 672 N N . ALA A 1 91 ? -0.356 -1.061 -1.614 1.00 97.31 91 ALA A N 1
ATOM 673 C CA . ALA A 1 91 ? -1.545 -1.685 -1.033 1.00 97.31 91 ALA A CA 1
ATOM 674 C C . ALA A 1 91 ? -2.538 -2.186 -2.087 1.00 97.31 91 ALA A C 1
ATOM 676 O O . ALA A 1 91 ? -3.029 -3.308 -1.985 1.00 97.31 91 ALA A O 1
ATOM 677 N N . GLN A 1 92 ? -2.801 -1.392 -3.126 1.00 96.94 92 GLN A N 1
ATOM 678 C CA . GLN A 1 92 ? -3.710 -1.758 -4.220 1.00 96.94 92 GLN A CA 1
ATOM 679 C C . GLN A 1 92 ? -3.253 -2.982 -5.013 1.00 96.94 92 GLN A C 1
ATOM 681 O O . GLN A 1 92 ? -4.057 -3.597 -5.704 1.00 96.94 92 GLN A O 1
ATOM 686 N N . LYS A 1 93 ? -1.970 -3.331 -4.912 1.00 97.31 93 LYS A N 1
ATOM 687 C CA . LYS A 1 93 ? -1.344 -4.467 -5.585 1.00 97.31 93 LYS A CA 1
ATOM 688 C C . LYS A 1 93 ? -1.045 -5.614 -4.624 1.00 97.31 93 LYS A C 1
ATOM 690 O O . LYS A 1 93 ? -0.148 -6.418 -4.876 1.00 97.31 93 LYS A O 1
ATOM 695 N N . THR A 1 94 ? -1.792 -5.692 -3.525 1.00 97.50 94 THR A N 1
ATOM 696 C CA . THR A 1 94 ? -1.759 -6.816 -2.586 1.00 97.50 94 THR A CA 1
ATOM 697 C C . THR A 1 94 ? -2.979 -7.708 -2.752 1.00 97.50 94 THR A C 1
ATOM 699 O O . THR A 1 94 ? -4.054 -7.257 -3.142 1.00 97.50 94 THR A O 1
ATOM 702 N N . HIS A 1 95 ? -2.824 -8.980 -2.413 1.00 96.25 95 HIS A N 1
ATOM 703 C CA . HIS A 1 95 ? -3.904 -9.959 -2.411 1.00 96.25 95 HIS A CA 1
ATOM 704 C C . HIS A 1 95 ? -3.673 -10.993 -1.304 1.00 96.25 95 HIS A C 1
ATOM 706 O O . HIS A 1 95 ? -2.564 -11.119 -0.786 1.00 96.25 95 HIS A O 1
ATOM 712 N N . LEU A 1 96 ? -4.718 -11.733 -0.930 1.00 96.25 96 LEU A N 1
ATOM 713 C CA . LEU A 1 96 ? -4.609 -12.850 0.007 1.00 96.25 96 LEU A CA 1
ATOM 714 C C . LEU A 1 96 ? -4.701 -14.184 -0.734 1.00 96.25 96 LEU A C 1
ATOM 716 O O . LEU A 1 96 ? -5.629 -14.401 -1.510 1.00 96.25 96 LEU A O 1
ATOM 720 N N . VAL A 1 97 ? -3.785 -15.102 -0.429 1.00 94.69 97 VAL A N 1
ATOM 721 C CA . VAL A 1 97 ? -3.839 -16.506 -0.858 1.00 94.69 97 VAL A CA 1
ATOM 722 C C . VAL A 1 97 ? -3.700 -17.374 0.381 1.00 94.69 97 VAL A C 1
ATOM 724 O O . VAL A 1 97 ? -2.691 -17.304 1.074 1.00 94.69 97 VAL A O 1
ATOM 727 N N . ASN A 1 98 ? -4.721 -18.175 0.696 1.00 93.88 98 ASN A N 1
ATOM 728 C CA . ASN A 1 98 ? -4.741 -19.030 1.892 1.00 93.88 98 ASN A CA 1
ATOM 729 C C . ASN A 1 98 ? -4.437 -18.272 3.203 1.00 93.88 98 ASN A C 1
ATOM 731 O O . ASN A 1 98 ? -3.768 -18.790 4.091 1.00 93.88 98 ASN A O 1
ATOM 735 N N . GLY A 1 99 ? -4.898 -17.020 3.309 1.00 90.94 99 GLY A N 1
ATOM 736 C CA . GLY A 1 99 ? -4.660 -16.162 4.477 1.00 90.94 99 GLY A CA 1
ATOM 737 C C . GLY A 1 99 ? -3.273 -15.514 4.533 1.00 90.94 99 GLY A C 1
ATOM 738 O O . GLY A 1 99 ? -3.005 -14.755 5.459 1.00 90.94 99 GLY A O 1
ATOM 739 N N . VAL A 1 100 ? -2.413 -15.760 3.544 1.00 93.81 100 VAL A N 1
ATOM 740 C CA . VAL A 1 100 ? -1.092 -15.135 3.42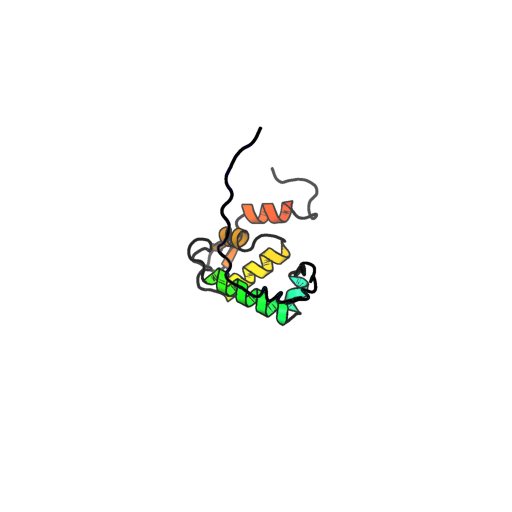9 1.00 93.81 100 VAL A CA 1
ATOM 741 C C . VAL A 1 100 ? -1.168 -13.943 2.483 1.00 93.81 100 VAL A C 1
ATOM 743 O O . VAL A 1 100 ? -1.751 -14.032 1.400 1.00 93.81 100 VAL A O 1
ATOM 746 N N . LEU A 1 101 ? -0.565 -12.829 2.894 1.00 95.00 101 LEU A N 1
ATOM 747 C CA . LEU A 1 101 ? -0.452 -11.623 2.084 1.00 95.00 101 LEU A CA 1
ATOM 748 C C . LEU A 1 101 ? 0.589 -11.813 0.977 1.00 95.00 101 LEU A C 1
ATOM 750 O O . LEU A 1 101 ? 1.750 -12.118 1.247 1.00 95.00 101 LEU A O 1
ATOM 754 N N . GLY A 1 102 ? 0.165 -11.612 -0.265 1.00 95.75 102 GLY A N 1
ATOM 755 C CA . GLY A 1 102 ? 1.007 -11.617 -1.454 1.00 95.75 102 GLY A CA 1
ATOM 756 C C . GLY A 1 102 ? 0.967 -10.276 -2.184 1.00 95.75 102 GLY A C 1
ATOM 757 O O . GLY A 1 102 ? 0.035 -9.486 -2.026 1.00 95.75 102 GLY A O 1
ATOM 758 N N . TYR A 1 103 ? 1.972 -10.042 -3.026 1.00 96.94 103 TYR A N 1
ATOM 759 C CA . TYR A 1 103 ? 2.056 -8.889 -3.923 1.00 96.94 103 TYR A CA 1
ATOM 760 C C . TYR A 1 103 ? 1.862 -9.338 -5.369 1.00 96.94 103 TYR A C 1
ATOM 762 O O . TYR A 1 103 ? 2.340 -10.399 -5.768 1.00 96.94 103 TYR A O 1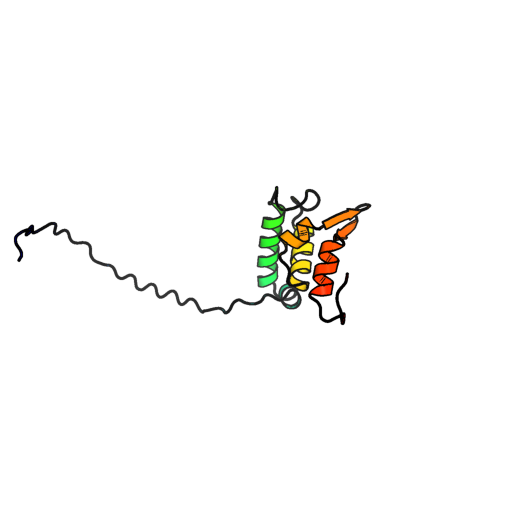
ATOM 770 N N . GLU A 1 104 ? 1.165 -8.540 -6.170 1.00 96.88 104 GLU A N 1
ATOM 771 C CA . GLU A 1 104 ? 1.020 -8.806 -7.598 1.00 96.88 104 GLU A CA 1
ATOM 772 C C . GLU A 1 104 ? 2.376 -8.759 -8.309 1.00 96.88 104 GLU A C 1
ATOM 774 O O . GLU A 1 104 ? 3.226 -7.911 -8.023 1.00 96.88 104 GLU A O 1
ATOM 779 N N . ALA A 1 105 ? 2.544 -9.615 -9.318 1.00 95.25 105 ALA A N 1
ATOM 780 C CA . ALA A 1 105 ? 3.764 -9.670 -10.121 1.00 95.25 105 ALA A CA 1
ATOM 781 C C . ALA A 1 105 ? 4.119 -8.314 -10.756 1.00 95.25 105 ALA A C 1
ATOM 783 O O . ALA A 1 105 ? 5.293 -7.981 -10.876 1.00 95.25 105 ALA A O 1
ATOM 784 N N . GLN A 1 106 ? 3.115 -7.505 -11.112 1.00 94.56 106 GLN A N 1
ATOM 785 C CA . GLN A 1 106 ? 3.319 -6.157 -11.652 1.00 94.56 106 GLN A CA 1
ATOM 786 C C . GLN A 1 106 ? 4.065 -5.250 -10.666 1.00 94.56 106 GLN A C 1
ATOM 788 O O . GLN A 1 106 ? 4.993 -4.544 -11.059 1.00 94.56 106 GLN A O 1
ATOM 793 N N . LEU A 1 107 ? 3.681 -5.289 -9.387 1.00 95.94 107 LEU A N 1
ATOM 794 C CA . LEU A 1 107 ? 4.342 -4.511 -8.345 1.00 95.94 107 LEU A CA 1
ATOM 795 C C . LEU A 1 107 ? 5.758 -5.028 -8.106 1.00 95.94 107 LEU A C 1
ATOM 797 O O . LEU A 1 107 ? 6.699 -4.242 -8.072 1.00 95.94 107 LEU A O 1
ATOM 801 N N . VAL A 1 108 ? 5.915 -6.347 -7.987 1.00 94.50 108 VAL A N 1
ATOM 802 C CA . VAL A 1 108 ? 7.227 -6.970 -7.767 1.00 94.50 108 VAL A CA 1
ATOM 803 C C . VAL A 1 108 ? 8.185 -6.642 -8.914 1.00 94.50 108 VAL A C 1
ATOM 805 O O . VAL A 1 108 ? 9.338 -6.295 -8.671 1.00 94.50 108 VAL A O 1
ATOM 808 N N . ASN A 1 109 ? 7.704 -6.658 -10.159 1.00 93.06 109 ASN A N 1
ATOM 809 C CA . ASN A 1 109 ? 8.489 -6.246 -11.317 1.00 93.06 109 ASN A CA 1
ATOM 810 C C . ASN A 1 109 ? 8.927 -4.776 -11.219 1.00 93.06 109 ASN A C 1
ATOM 812 O O . ASN A 1 109 ? 10.092 -4.474 -11.455 1.00 93.06 109 ASN A O 1
ATOM 816 N N . ALA A 1 110 ? 8.029 -3.867 -10.824 1.00 92.19 110 ALA A N 1
ATOM 817 C CA . ALA A 1 110 ? 8.370 -2.457 -10.633 1.00 92.19 110 ALA A CA 1
ATOM 818 C C . ALA A 1 110 ? 9.450 -2.266 -9.554 1.00 92.19 110 ALA A C 1
ATOM 820 O O . ALA A 1 110 ? 10.409 -1.526 -9.770 1.00 92.19 110 ALA A O 1
ATOM 821 N N . VAL A 1 111 ? 9.339 -2.985 -8.431 1.00 93.06 111 VAL A N 1
ATOM 822 C CA . VAL A 1 111 ? 10.344 -2.977 -7.358 1.00 93.06 111 VAL A CA 1
ATOM 823 C C . VAL A 1 111 ? 11.699 -3.437 -7.890 1.00 93.06 111 VAL A C 1
ATOM 825 O O . VAL A 1 111 ? 12.687 -2.721 -7.743 1.00 93.06 111 VAL A O 1
ATOM 828 N N . ILE A 1 112 ? 11.756 -4.594 -8.554 1.00 90.94 112 ILE A N 1
ATOM 829 C CA . ILE A 1 112 ? 13.018 -5.146 -9.057 1.00 90.94 112 ILE A CA 1
ATOM 830 C C . ILE A 1 112 ? 13.618 -4.240 -10.143 1.00 90.94 112 ILE A C 1
ATOM 832 O O . ILE A 1 112 ? 14.814 -3.966 -10.099 1.00 90.94 112 ILE A O 1
ATOM 836 N N . ALA A 1 113 ? 12.808 -3.724 -11.070 1.00 89.38 113 ALA A N 1
ATOM 837 C CA . ALA A 1 113 ? 13.264 -2.828 -12.134 1.00 89.38 113 ALA A CA 1
ATOM 838 C C . ALA A 1 113 ? 13.778 -1.478 -11.607 1.00 89.38 113 ALA A C 1
ATOM 840 O O . ALA A 1 113 ? 14.651 -0.873 -12.223 1.00 89.38 113 ALA A O 1
ATOM 841 N N . SER A 1 114 ? 13.252 -1.006 -10.472 1.00 86.88 114 SER A N 1
ATOM 842 C CA . SER A 1 114 ? 13.762 0.186 -9.780 1.00 86.88 114 SER A CA 1
ATOM 843 C C . SER A 1 114 ? 15.035 -0.078 -8.965 1.00 86.88 114 SER A C 1
ATOM 845 O O . SER A 1 114 ? 15.700 0.864 -8.535 1.00 86.88 114 SER A O 1
ATOM 847 N N . SER A 1 115 ? 15.394 -1.349 -8.761 1.00 85.25 115 SER A N 1
ATOM 848 C CA . SER A 1 115 ? 16.591 -1.759 -8.030 1.00 85.25 115 SER A CA 1
ATOM 849 C C . SER A 1 115 ? 17.810 -1.882 -8.950 1.00 85.25 115 SER A C 1
ATOM 851 O O . SER A 1 115 ? 17.694 -2.190 -10.133 1.00 85.25 115 SER A O 1
ATOM 853 N N . SER A 1 116 ? 19.010 -1.734 -8.388 1.00 81.56 116 SER A N 1
ATOM 854 C CA . SER A 1 116 ? 20.277 -2.014 -9.080 1.00 81.56 116 SER A CA 1
ATOM 855 C C . SER A 1 116 ? 20.677 -3.498 -9.061 1.00 81.56 116 SER A C 1
ATOM 857 O O . SER A 1 116 ? 21.791 -3.841 -9.452 1.00 81.56 116 SER A O 1
ATOM 859 N N . ALA A 1 117 ? 19.798 -4.392 -8.591 1.00 79.31 117 ALA A N 1
ATOM 860 C CA . ALA A 1 117 ? 20.117 -5.808 -8.405 1.00 79.31 117 ALA A CA 1
ATOM 861 C C . ALA A 1 117 ? 20.239 -6.587 -9.728 1.00 79.31 117 ALA A C 1
ATOM 863 O O . ALA A 1 117 ? 20.839 -7.661 -9.754 1.00 79.31 117 ALA A O 1
ATOM 864 N N . ILE A 1 118 ? 19.690 -6.059 -10.825 1.00 78.56 118 ILE A N 1
ATOM 865 C CA . ILE A 1 118 ? 19.714 -6.683 -12.152 1.00 78.56 118 ILE A CA 1
ATOM 866 C C . ILE A 1 118 ? 20.311 -5.751 -13.208 1.00 78.56 118 ILE A C 1
ATOM 868 O O . ILE A 1 118 ? 20.056 -4.551 -13.225 1.00 78.56 118 ILE A O 1
ATOM 872 N N . HIS A 1 119 ? 21.084 -6.335 -14.127 1.00 72.19 119 HIS A N 1
ATOM 873 C CA . HIS A 1 119 ? 21.578 -5.668 -15.331 1.00 72.19 119 HIS A CA 1
ATOM 874 C C . HIS A 1 119 ? 20.710 -6.104 -16.524 1.00 72.19 119 HIS A C 1
ATOM 876 O O . HIS A 1 119 ? 20.830 -7.234 -16.994 1.00 72.19 119 HIS A O 1
ATOM 882 N N . GLY A 1 120 ? 19.812 -5.229 -16.988 1.00 68.19 120 GLY A N 1
ATOM 883 C CA . GLY A 1 120 ? 18.819 -5.512 -18.040 1.00 68.19 120 GLY A CA 1
ATOM 884 C C . GLY A 1 120 ? 17.388 -5.167 -17.599 1.00 68.19 120 GLY A C 1
ATOM 885 O O . GLY A 1 120 ? 17.196 -4.658 -16.499 1.00 68.19 120 GLY A O 1
ATOM 886 N N . ARG A 1 121 ? 16.371 -5.426 -18.437 1.00 66.31 121 ARG A N 1
ATOM 887 C CA . ARG A 1 121 ? 14.948 -5.292 -18.055 1.00 66.31 121 ARG A CA 1
ATOM 888 C C . ARG A 1 121 ? 14.159 -6.549 -18.425 1.00 66.31 121 ARG A C 1
ATOM 890 O O . ARG A 1 121 ? 14.503 -7.210 -19.401 1.00 66.31 121 ARG A O 1
ATOM 897 N N . PHE A 1 122 ? 13.088 -6.838 -17.688 1.00 67.06 122 PHE A N 1
ATOM 898 C CA . PHE A 1 122 ? 12.136 -7.893 -18.046 1.00 67.06 122 PHE A CA 1
ATOM 899 C C . PHE A 1 122 ? 11.297 -7.457 -19.261 1.00 67.06 122 PHE A C 1
ATOM 901 O O . PHE A 1 122 ? 10.845 -6.309 -19.311 1.00 67.06 122 PHE A O 1
ATOM 908 N N . HIS A 1 123 ? 11.158 -8.345 -20.251 1.00 64.69 123 HIS A N 1
ATOM 909 C CA . HIS A 1 123 ? 10.351 -8.169 -21.468 1.00 64.69 123 HIS A CA 1
ATOM 910 C C . HIS A 1 123 ? 9.100 -9.041 -21.388 1.00 64.69 123 HIS A C 1
ATOM 912 O O . HIS A 1 123 ? 9.226 -10.168 -20.856 1.00 64.69 123 HIS A O 1
#